Protein AF-A0A951FYP5-F1 (afdb_monomer_lite)

pLDDT: mean 89.01, std 6.62, range [58.97, 94.06]

Structure (mmCIF, N/CA/C/O backbone):
data_AF-A0A951FYP5-F1
#
_entry.id   AF-A0A951FYP5-F1
#
loop_
_atom_site.group_PDB
_atom_site.id
_atom_site.type_symbol
_atom_site.label_atom_id
_atom_site.label_alt_id
_atom_site.label_comp_id
_atom_site.label_asym_id
_atom_site.label_entity_id
_atom_site.label_seq_id
_atom_site.pdbx_PDB_ins_code
_atom_site.Cartn_x
_atom_site.Cartn_y
_atom_site.Cartn_z
_atom_site.occupancy
_atom_site.B_iso_or_equiv
_atom_site.auth_seq_id
_atom_site.auth_comp_id
_atom_site.auth_asym_id
_atom_site.auth_atom_id
_atom_site.pdbx_PDB_model_num
ATOM 1 N N . MET A 1 1 ? 10.759 -15.271 -5.391 1.00 58.97 1 MET A N 1
ATOM 2 C CA . MET A 1 1 ? 9.450 -14.796 -5.900 1.00 58.97 1 MET A CA 1
ATOM 3 C C . MET A 1 1 ? 9.546 -13.436 -6.593 1.00 58.97 1 MET A C 1
ATOM 5 O O . MET A 1 1 ? 9.267 -13.381 -7.779 1.00 58.97 1 MET A O 1
ATOM 9 N N . MET A 1 2 ? 10.009 -12.364 -5.932 1.00 68.94 2 MET A N 1
ATOM 10 C CA . MET A 1 2 ? 9.987 -11.006 -6.520 1.00 68.94 2 MET A CA 1
ATOM 11 C C . MET A 1 2 ? 10.794 -10.828 -7.821 1.00 68.94 2 MET A C 1
ATOM 13 O O . MET A 1 2 ? 10.395 -10.034 -8.657 1.00 68.94 2 MET A O 1
ATOM 17 N N . ARG A 1 3 ? 11.879 -11.591 -8.031 1.00 68.81 3 ARG A N 1
ATOM 18 C CA . ARG A 1 3 ? 12.730 -11.511 -9.238 1.00 68.81 3 ARG A CA 1
ATOM 19 C C . ARG A 1 3 ? 12.063 -12.063 -10.516 1.00 68.81 3 ARG A C 1
ATOM 21 O O . ARG A 1 3 ? 12.552 -11.806 -11.604 1.00 68.81 3 ARG A O 1
ATOM 28 N N . ARG A 1 4 ? 10.966 -12.830 -10.390 1.00 78.56 4 ARG A N 1
ATOM 29 C CA . ARG A 1 4 ? 10.173 -13.327 -11.537 1.00 78.56 4 ARG A CA 1
ATOM 30 C C . ARG A 1 4 ? 9.055 -12.377 -11.958 1.00 78.56 4 ARG A C 1
ATOM 32 O O . ARG A 1 4 ? 8.542 -12.510 -13.062 1.00 78.56 4 ARG A O 1
ATOM 39 N N . ALA A 1 5 ? 8.662 -11.450 -11.089 1.00 76.19 5 ALA A N 1
ATOM 40 C CA . ALA A 1 5 ? 7.746 -10.392 -11.469 1.00 76.19 5 ALA A CA 1
ATOM 41 C C . ALA A 1 5 ? 8.550 -9.398 -12.318 1.00 76.19 5 ALA A C 1
ATOM 43 O O . ALA A 1 5 ? 9.312 -8.611 -11.769 1.00 76.19 5 ALA A O 1
ATOM 44 N N . GLY A 1 6 ? 8.473 -9.527 -13.646 1.00 81.62 6 GLY A N 1
ATOM 45 C CA . GLY A 1 6 ? 9.207 -8.653 -14.567 1.00 81.62 6 GLY A CA 1
ATOM 46 C C . GLY A 1 6 ? 8.806 -7.182 -14.421 1.00 81.62 6 GLY A C 1
ATOM 47 O O . GLY A 1 6 ? 7.759 -6.869 -13.858 1.00 81.62 6 GLY A O 1
ATOM 48 N N . ASP A 1 7 ? 9.591 -6.270 -14.989 1.00 89.19 7 ASP A N 1
ATOM 49 C CA . ASP A 1 7 ? 9.451 -4.819 -14.750 1.00 89.19 7 ASP A CA 1
ATOM 50 C C . ASP A 1 7 ? 8.306 -4.149 -15.535 1.00 89.19 7 ASP A C 1
ATOM 52 O O . ASP A 1 7 ? 8.180 -2.928 -15.600 1.00 89.19 7 ASP A O 1
ATOM 56 N N . ARG A 1 8 ? 7.425 -4.954 -16.137 1.00 93.06 8 ARG A N 1
ATOM 57 C CA . ARG A 1 8 ? 6.190 -4.479 -16.771 1.00 93.06 8 ARG A CA 1
ATOM 58 C C . ARG A 1 8 ? 5.188 -4.062 -15.682 1.00 93.06 8 ARG A C 1
ATOM 60 O O . ARG A 1 8 ? 5.225 -4.623 -14.585 1.00 93.06 8 ARG A O 1
ATOM 67 N N . PRO A 1 9 ? 4.217 -3.177 -15.981 1.00 92.00 9 PRO A N 1
ATOM 68 C CA . PRO A 1 9 ? 3.251 -2.692 -14.989 1.00 92.00 9 PRO A CA 1
ATOM 69 C C . PRO A 1 9 ? 2.550 -3.802 -14.190 1.00 92.00 9 PRO A C 1
ATOM 71 O O . PRO A 1 9 ? 2.370 -3.679 -12.982 1.00 92.00 9 PRO A O 1
ATOM 74 N N . ALA A 1 10 ? 2.216 -4.923 -14.837 1.00 90.06 10 ALA A N 1
ATOM 75 C CA . ALA A 1 10 ? 1.619 -6.078 -14.169 1.00 90.06 10 ALA A CA 1
ATOM 76 C C . ALA A 1 10 ? 2.551 -6.711 -13.118 1.00 90.06 10 ALA A C 1
ATOM 78 O O . ALA A 1 10 ? 2.110 -7.001 -12.009 1.00 90.06 10 ALA A O 1
ATOM 79 N N . GLY A 1 11 ? 3.841 -6.882 -13.427 1.00 92.44 11 GLY A N 1
ATOM 80 C CA . GLY A 1 11 ? 4.805 -7.453 -12.487 1.00 92.44 11 GLY A CA 1
ATOM 81 C C . GLY A 1 11 ? 5.128 -6.501 -11.336 1.00 92.44 11 GLY A C 1
ATOM 82 O O . GLY A 1 11 ? 5.147 -6.927 -10.179 1.00 92.44 11 GLY A O 1
ATOM 83 N N . LEU A 1 12 ? 5.252 -5.199 -11.616 1.00 92.12 12 LEU A N 1
ATOM 84 C CA . LEU A 1 12 ? 5.373 -4.173 -10.575 1.00 92.12 12 LEU A CA 1
ATOM 85 C C . LEU A 1 12 ? 4.156 -4.176 -9.641 1.00 92.12 12 LEU A C 1
ATOM 87 O O . LEU A 1 12 ? 4.325 -4.154 -8.422 1.00 92.12 12 LEU A O 1
ATOM 91 N N . ARG A 1 13 ? 2.939 -4.303 -10.187 1.00 91.00 13 ARG A N 1
ATOM 92 C CA . ARG A 1 13 ? 1.702 -4.398 -9.397 1.00 91.00 13 ARG A CA 1
ATOM 93 C C . ARG A 1 13 ? 1.673 -5.645 -8.519 1.00 91.00 13 ARG A C 1
ATOM 95 O O . ARG A 1 13 ? 1.332 -5.546 -7.344 1.00 91.00 13 ARG A O 1
ATOM 102 N N . THR A 1 14 ? 2.060 -6.807 -9.043 1.00 92.38 14 THR A N 1
ATOM 103 C CA . THR A 1 14 ? 2.153 -8.041 -8.246 1.00 92.38 14 THR A CA 1
ATOM 104 C C . THR A 1 14 ? 3.181 -7.902 -7.127 1.00 92.38 14 THR A C 1
ATOM 106 O O . THR A 1 14 ? 2.920 -8.300 -5.991 1.00 92.38 14 THR A O 1
ATOM 109 N N . ARG A 1 15 ? 4.340 -7.306 -7.417 1.00 92.25 15 ARG A N 1
ATOM 110 C CA . ARG A 1 15 ? 5.389 -7.078 -6.420 1.00 92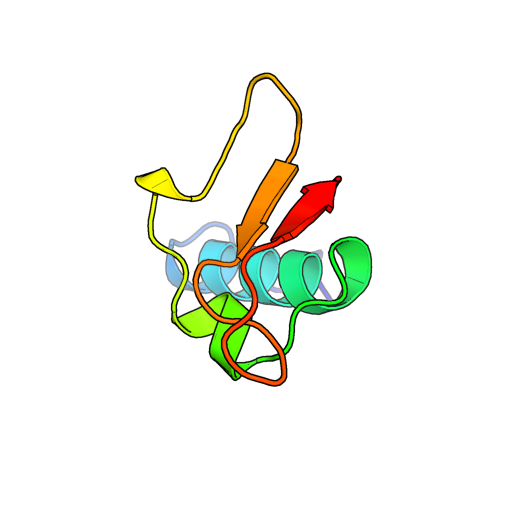.25 15 ARG A CA 1
ATOM 111 C C . ARG A 1 15 ? 4.923 -6.111 -5.332 1.00 92.25 15 ARG A C 1
ATOM 113 O O . ARG A 1 15 ? 5.103 -6.414 -4.155 1.00 92.25 15 ARG A O 1
ATOM 120 N N . ALA A 1 16 ? 4.279 -5.011 -5.716 1.00 91.50 16 ALA A N 1
ATOM 121 C CA . ALA A 1 16 ? 3.684 -4.052 -4.791 1.00 91.50 16 ALA A CA 1
ATOM 122 C C . ALA A 1 16 ? 2.619 -4.715 -3.907 1.00 91.50 16 ALA A C 1
ATOM 124 O O . ALA A 1 16 ? 2.660 -4.563 -2.691 1.00 91.50 16 ALA A O 1
ATOM 125 N N . LEU A 1 17 ? 1.728 -5.526 -4.488 1.00 92.94 17 LEU A N 1
ATOM 126 C CA . LEU A 1 17 ? 0.695 -6.239 -3.734 1.00 92.94 17 LEU A CA 1
ATOM 127 C C . LEU A 1 17 ? 1.303 -7.173 -2.679 1.00 92.94 17 LEU A C 1
ATOM 129 O O . LEU A 1 17 ? 0.868 -7.165 -1.532 1.00 92.94 17 LEU A O 1
ATOM 133 N N . ILE A 1 18 ? 2.341 -7.935 -3.033 1.00 92.94 18 ILE A N 1
ATOM 134 C CA . ILE A 1 18 ? 3.039 -8.810 -2.079 1.00 92.94 18 ILE A CA 1
ATOM 135 C C . ILE A 1 18 ?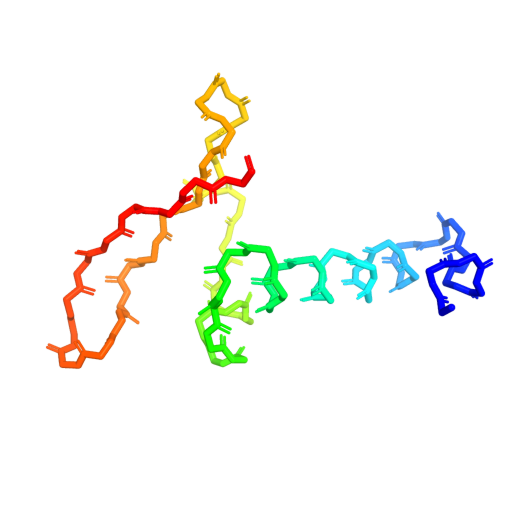 3.667 -7.993 -0.942 1.00 92.94 18 ILE A C 1
ATOM 137 O O . ILE A 1 18 ? 3.548 -8.379 0.219 1.00 92.94 18 ILE A O 1
ATOM 141 N N . ILE A 1 19 ? 4.313 -6.865 -1.256 1.00 92.62 19 ILE A N 1
ATOM 142 C CA . ILE A 1 19 ? 4.922 -5.986 -0.246 1.00 92.62 19 ILE A CA 1
ATOM 143 C C . ILE A 1 19 ? 3.852 -5.425 0.695 1.00 92.62 19 ILE A C 1
ATOM 145 O O . ILE A 1 19 ? 4.034 -5.474 1.906 1.00 92.62 19 ILE A O 1
ATOM 149 N N . LEU A 1 20 ? 2.723 -4.956 0.168 1.00 92.69 20 LEU A N 1
ATOM 150 C CA . LEU A 1 20 ? 1.619 -4.407 0.958 1.00 92.69 20 LEU A CA 1
ATOM 151 C C . LEU A 1 20 ? 1.018 -5.444 1.920 1.00 92.69 20 LEU A C 1
ATOM 153 O O . LEU A 1 20 ? 0.752 -5.136 3.081 1.00 92.69 20 LEU A O 1
ATOM 157 N N . LEU A 1 21 ? 0.850 -6.688 1.467 1.00 93.19 21 LEU A N 1
ATOM 158 C CA . LEU A 1 21 ? 0.351 -7.779 2.309 1.00 93.19 21 LEU A CA 1
ATOM 159 C C . LEU A 1 21 ? 1.354 -8.173 3.401 1.00 93.19 21 LEU A C 1
ATOM 161 O O . LEU A 1 21 ? 0.969 -8.367 4.550 1.00 93.19 21 LEU A O 1
ATOM 165 N N . TRP A 1 22 ? 2.636 -8.302 3.050 1.00 92.56 22 TRP A N 1
ATOM 166 C 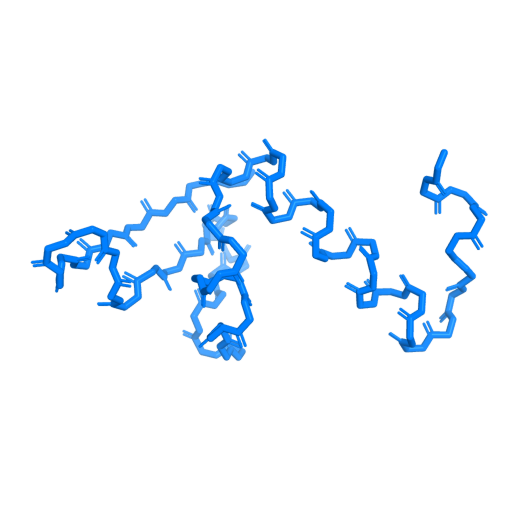CA . TRP A 1 22 ? 3.660 -8.809 3.966 1.00 92.56 22 TRP A CA 1
ATOM 167 C C . TRP A 1 22 ? 4.205 -7.741 4.918 1.00 92.56 22 TRP A C 1
ATOM 169 O O . TRP A 1 22 ? 4.310 -7.981 6.117 1.00 92.56 22 TRP A O 1
ATOM 179 N N . ARG A 1 23 ? 4.559 -6.566 4.393 1.00 90.19 23 ARG A N 1
ATOM 180 C CA . ARG A 1 23 ? 5.275 -5.518 5.128 1.00 90.19 23 ARG A CA 1
ATOM 181 C C . ARG A 1 23 ? 4.332 -4.597 5.892 1.00 90.19 23 ARG A C 1
ATOM 183 O O . ARG A 1 23 ? 4.574 -4.321 7.058 1.00 90.19 23 ARG A O 1
ATOM 190 N N . ALA A 1 24 ? 3.234 -4.190 5.257 1.00 89.56 24 ALA A N 1
ATOM 191 C CA . ALA A 1 24 ? 2.202 -3.372 5.893 1.00 89.56 24 ALA A CA 1
ATOM 192 C C . ALA A 1 24 ? 1.087 -4.215 6.548 1.00 89.56 24 ALA A C 1
ATOM 194 O O . ALA A 1 24 ? 0.154 -3.666 7.129 1.00 89.56 24 ALA A O 1
ATOM 195 N N . GLY A 1 25 ? 1.126 -5.550 6.452 1.00 90.94 25 GLY A N 1
ATOM 196 C CA . GLY A 1 25 ? 0.109 -6.413 7.070 1.00 90.94 25 GLY A CA 1
ATOM 197 C C . GLY A 1 25 ? -1.320 -6.098 6.609 1.00 90.94 25 GLY A C 1
ATOM 198 O O . GLY A 1 25 ? -2.279 -6.268 7.372 1.00 90.94 25 GLY A O 1
ATOM 199 N N . LEU A 1 26 ? -1.469 -5.569 5.390 1.00 92.75 26 LEU A N 1
ATOM 200 C CA . LEU A 1 26 ? -2.766 -5.208 4.834 1.00 92.75 26 LEU A CA 1
ATOM 201 C C . LEU A 1 26 ? -3.568 -6.466 4.537 1.00 92.75 26 LEU A C 1
ATOM 203 O O . LEU A 1 26 ? -3.037 -7.489 4.105 1.00 92.75 26 LEU A O 1
ATOM 207 N N . ARG A 1 27 ? -4.886 -6.380 4.700 1.00 92.31 27 ARG A N 1
ATOM 208 C CA . ARG A 1 27 ? -5.765 -7.399 4.117 1.00 92.31 27 ARG A CA 1
ATOM 209 C C . ARG A 1 27 ? -5.807 -7.239 2.607 1.00 92.31 27 ARG A C 1
ATOM 211 O O . ARG A 1 27 ? -5.706 -6.125 2.103 1.00 92.31 27 ARG A O 1
ATOM 218 N N . ILE A 1 28 ? -6.075 -8.327 1.888 1.00 92.38 28 ILE A N 1
ATOM 219 C CA . ILE A 1 28 ? -6.201 -8.284 0.425 1.00 92.38 28 ILE A CA 1
ATOM 220 C C . ILE A 1 28 ? -7.243 -7.261 -0.045 1.00 92.38 28 ILE A C 1
ATOM 222 O O . ILE A 1 28 ? -6.977 -6.501 -0.968 1.00 92.38 28 ILE A O 1
ATOM 226 N N . SER A 1 29 ? -8.376 -7.149 0.654 1.00 91.88 29 SER A N 1
ATOM 227 C CA . SER A 1 29 ? -9.401 -6.137 0.376 1.00 91.88 29 SER A CA 1
ATOM 228 C C . SER A 1 29 ? -8.922 -4.707 0.639 1.00 91.88 29 SER A C 1
ATOM 230 O O . SER A 1 29 ? -9.301 -3.797 -0.083 1.00 91.88 29 SER A O 1
ATOM 232 N N . GLU A 1 30 ? -8.094 -4.503 1.668 1.00 93.06 30 GLU A N 1
ATOM 233 C CA . GLU A 1 30 ? -7.531 -3.191 2.002 1.00 93.06 30 GLU A CA 1
ATOM 234 C C . GLU A 1 30 ? -6.510 -2.779 0.932 1.00 93.06 30 GLU A C 1
ATOM 236 O O . GLU A 1 30 ? -6.587 -1.668 0.425 1.00 93.06 30 GLU A O 1
ATOM 241 N N . ALA A 1 31 ? -5.621 -3.692 0.522 1.00 93.44 31 ALA A N 1
ATOM 242 C CA . ALA A 1 31 ? -4.608 -3.435 -0.501 1.00 93.44 31 ALA A CA 1
ATOM 243 C C . ALA A 1 31 ? -5.204 -3.181 -1.897 1.00 93.44 31 ALA A C 1
ATOM 245 O O . ALA A 1 31 ? -4.719 -2.318 -2.623 1.00 93.44 31 ALA A O 1
ATOM 246 N N . LEU A 1 32 ? -6.262 -3.906 -2.277 1.00 92.81 32 LEU A N 1
ATOM 247 C CA . LEU A 1 32 ? -6.950 -3.706 -3.560 1.00 92.81 32 LEU A CA 1
ATOM 248 C C . LEU A 1 32 ? -7.774 -2.411 -3.612 1.00 92.81 32 LEU A C 1
ATOM 250 O O . LEU A 1 32 ? -8.083 -1.945 -4.705 1.00 92.81 32 LEU A O 1
ATOM 254 N N . ALA A 1 33 ? -8.121 -1.845 -2.455 1.00 92.19 33 ALA A N 1
ATOM 255 C CA . ALA A 1 33 ? -8.867 -0.595 -2.339 1.00 92.19 33 ALA A CA 1
ATOM 256 C C . ALA A 1 33 ? -7.970 0.653 -2.238 1.00 92.19 33 ALA A C 1
ATOM 258 O O . ALA A 1 33 ? -8.502 1.758 -2.144 1.00 92.19 33 ALA A O 1
ATOM 259 N N . LEU A 1 34 ? -6.639 0.495 -2.228 1.00 91.44 34 LEU A N 1
ATOM 260 C CA . LEU A 1 34 ? -5.709 1.622 -2.168 1.00 91.44 34 LEU A CA 1
ATOM 261 C C . LEU A 1 34 ? -5.710 2.418 -3.472 1.00 91.44 34 LEU A C 1
ATOM 263 O O . LEU A 1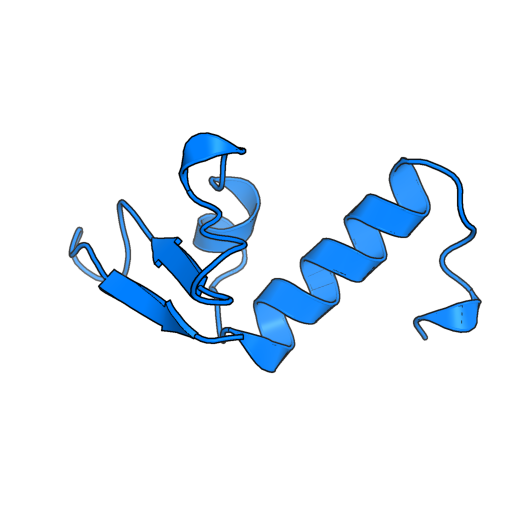 34 ? -5.560 1.854 -4.559 1.00 91.44 34 LEU A O 1
ATOM 267 N N . GLY A 1 35 ? -5.805 3.738 -3.339 1.00 91.25 35 GLY A N 1
ATOM 268 C CA . GLY A 1 35 ? -5.484 4.693 -4.395 1.00 91.25 35 GLY A CA 1
ATOM 269 C C . GLY A 1 35 ? -4.127 5.362 -4.172 1.00 91.25 35 GLY A C 1
ATOM 270 O O . GLY A 1 35 ? -3.534 5.269 -3.099 1.00 91.25 35 GLY A O 1
ATOM 271 N N . GLU A 1 36 ? -3.649 6.108 -5.168 1.00 89.38 36 GLU A N 1
ATOM 272 C CA . GLU A 1 36 ? -2.383 6.856 -5.074 1.00 89.38 36 GLU A CA 1
ATOM 273 C C . GLU A 1 36 ? -2.380 7.860 -3.912 1.00 89.38 36 GLU A C 1
ATOM 275 O O . GLU A 1 36 ? -1.388 7.983 -3.202 1.00 89.38 36 GLU A O 1
ATOM 280 N N . SER A 1 37 ? -3.523 8.502 -3.640 1.00 92.50 37 SER A N 1
ATOM 281 C CA . SER A 1 37 ? -3.689 9.451 -2.526 1.00 92.50 37 SER A CA 1
ATOM 282 C C . SER A 1 37 ? -3.557 8.828 -1.132 1.00 92.50 37 SER A C 1
ATOM 284 O O . SER A 1 37 ? -3.532 9.548 -0.136 1.00 92.50 37 SER A O 1
ATOM 286 N N . ASP A 1 38 ? -3.558 7.498 -1.045 1.00 92.75 38 ASP A N 1
ATOM 287 C CA . ASP A 1 38 ? -3.404 6.773 0.215 1.00 92.75 38 ASP A CA 1
ATOM 288 C C . ASP A 1 38 ? -1.937 6.486 0.539 1.00 92.75 38 ASP A C 1
ATOM 290 O O . ASP A 1 38 ? -1.626 6.067 1.653 1.00 92.75 38 ASP A O 1
ATOM 294 N N . LEU A 1 39 ? -1.028 6.713 -0.410 1.00 91.75 39 LEU A N 1
ATOM 295 C CA . LEU A 1 39 ? 0.402 6.525 -0.227 1.00 91.75 39 LEU A CA 1
ATOM 296 C C . LEU A 1 39 ? 1.033 7.824 0.271 1.00 91.75 39 LEU A C 1
ATOM 298 O O . LEU A 1 39 ? 0.881 8.881 -0.338 1.00 91.75 39 LEU A O 1
ATOM 302 N N . ASN A 1 40 ? 1.792 7.741 1.359 1.00 93.25 40 ASN A N 1
ATOM 303 C CA . ASN A 1 40 ? 2.618 8.835 1.843 1.00 93.25 40 ASN A CA 1
ATOM 304 C C . ASN A 1 40 ? 4.100 8.483 1.645 1.00 93.25 40 ASN A C 1
ATOM 306 O O . ASN A 1 40 ? 4.707 7.857 2.519 1.00 93.25 40 ASN A O 1
ATOM 310 N N . PRO A 1 41 ? 4.704 8.879 0.512 1.00 89.12 41 PRO A N 1
ATOM 311 C CA . PRO A 1 41 ? 6.093 8.547 0.216 1.00 89.12 41 PRO A CA 1
ATOM 312 C C . PRO A 1 41 ? 7.084 9.248 1.152 1.00 89.12 41 PRO A C 1
ATOM 314 O O . PRO A 1 41 ? 8.150 8.703 1.410 1.00 89.12 41 PRO A O 1
ATOM 317 N N . VAL A 1 42 ? 6.730 10.415 1.705 1.00 92.62 42 VAL A N 1
ATOM 318 C CA . VAL A 1 42 ? 7.595 11.165 2.634 1.00 92.62 42 VAL A CA 1
ATOM 319 C C . VAL A 1 42 ? 7.733 10.429 3.964 1.00 92.62 42 VAL A C 1
ATOM 321 O O . VAL A 1 42 ? 8.819 10.360 4.530 1.00 92.62 42 VAL A O 1
ATOM 324 N N . ARG A 1 43 ? 6.629 9.867 4.467 1.00 88.56 43 ARG A N 1
ATOM 325 C CA . ARG A 1 43 ? 6.602 9.125 5.737 1.00 88.56 43 ARG A CA 1
ATOM 326 C C . ARG A 1 43 ? 6.848 7.627 5.568 1.00 88.56 43 ARG A C 1
ATOM 328 O O . ARG A 1 43 ? 6.961 6.930 6.570 1.00 88.56 43 ARG A O 1
ATOM 335 N N . GLY A 1 44 ? 6.889 7.134 4.329 1.00 91.00 44 GLY A N 1
ATOM 336 C CA . GLY A 1 44 ? 6.941 5.704 4.042 1.00 91.00 44 GLY A CA 1
ATOM 337 C C . GLY A 1 44 ? 5.722 4.970 4.598 1.00 91.00 44 GLY A C 1
ATOM 338 O O . GLY A 1 44 ? 5.864 3.902 5.178 1.00 91.00 44 GLY A O 1
ATOM 339 N N . SER A 1 45 ? 4.526 5.551 4.490 1.00 92.94 45 SER A N 1
ATOM 340 C CA . SER A 1 45 ? 3.315 4.995 5.097 1.00 92.94 45 SER A CA 1
ATOM 341 C C . SER A 1 45 ? 2.155 4.879 4.112 1.00 92.94 45 SER A C 1
ATOM 343 O O . SER A 1 45 ? 2.129 5.501 3.049 1.00 92.94 45 SER A O 1
ATOM 345 N N . VAL A 1 46 ? 1.188 4.039 4.470 1.00 93.25 46 VAL A N 1
ATOM 346 C CA . VAL A 1 46 ? -0.034 3.780 3.712 1.00 93.25 46 VAL A CA 1
ATOM 347 C C . VAL A 1 46 ? -1.241 4.052 4.594 1.00 93.25 46 VAL A C 1
ATOM 349 O O . VAL A 1 46 ? -1.344 3.551 5.717 1.00 93.25 46 VAL A O 1
ATOM 352 N N . LEU A 1 47 ? -2.190 4.817 4.070 1.00 94.06 47 LEU A N 1
ATOM 353 C CA . LEU A 1 47 ? -3.446 5.107 4.729 1.00 94.06 47 LEU A CA 1
ATOM 354 C C . LEU A 1 47 ? -4.516 4.074 4.367 1.00 94.06 47 LEU A C 1
ATOM 356 O O . LEU A 1 47 ? -5.022 4.021 3.252 1.00 94.06 47 LEU A O 1
ATOM 360 N N . VAL A 1 48 ? -4.968 3.318 5.362 1.00 92.31 48 VAL A N 1
ATOM 361 C CA . VAL A 1 48 ? -6.130 2.437 5.231 1.00 92.31 48 VAL A CA 1
ATOM 362 C C . VAL A 1 48 ? -7.382 3.218 5.603 1.00 92.31 48 VAL A C 1
ATOM 364 O O . VAL A 1 48 ? -7.633 3.482 6.782 1.00 92.31 48 VAL A O 1
ATOM 367 N N . ARG A 1 49 ? -8.192 3.579 4.601 1.00 88.75 49 ARG A N 1
ATOM 368 C CA . ARG A 1 49 ? -9.441 4.335 4.816 1.00 88.75 49 ARG A CA 1
ATOM 369 C C . ARG A 1 49 ? -10.499 3.537 5.575 1.00 88.75 49 ARG A C 1
ATOM 371 O O . ARG A 1 49 ? -11.169 4.098 6.435 1.00 88.75 49 ARG A O 1
ATOM 378 N N . ARG A 1 50 ? -10.641 2.240 5.274 1.00 86.06 50 ARG A N 1
ATOM 379 C CA . ARG A 1 50 ? -11.576 1.327 5.954 1.00 86.06 50 ARG A CA 1
ATOM 380 C C . ARG A 1 50 ? -10.901 0.003 6.290 1.00 86.06 50 ARG A C 1
ATOM 382 O O . ARG A 1 50 ? -10.856 -0.907 5.469 1.00 86.06 50 ARG A O 1
ATOM 389 N N . GLY A 1 51 ? -10.388 -0.095 7.510 1.00 84.31 51 GLY A N 1
ATOM 390 C CA . GLY A 1 51 ? -9.907 -1.346 8.081 1.00 84.31 51 GLY A CA 1
ATOM 391 C C . GLY A 1 51 ? -11.025 -2.147 8.755 1.00 84.31 51 GLY A C 1
ATOM 392 O O . GLY A 1 51 ? -12.219 -1.938 8.520 1.00 84.31 51 GLY A O 1
ATOM 393 N N . LYS A 1 52 ? -10.644 -3.056 9.665 1.00 82.69 52 LYS A N 1
ATOM 394 C CA . LYS A 1 52 ? -11.616 -3.832 10.466 1.00 82.69 52 LYS A CA 1
ATOM 395 C C . LYS A 1 52 ? -12.576 -2.884 11.196 1.00 82.69 52 LYS A C 1
ATOM 397 O O . LYS A 1 52 ? -12.123 -1.951 11.856 1.00 82.69 52 LYS A O 1
ATOM 402 N N . GLY A 1 53 ? -13.879 -3.149 11.108 1.00 83.69 53 GLY A N 1
ATOM 403 C CA . GLY A 1 53 ? -14.897 -2.340 11.785 1.00 83.69 53 GLY A CA 1
ATOM 404 C C . GLY A 1 53 ? -15.012 -0.909 11.250 1.00 83.69 53 GLY A C 1
ATOM 405 O O . GLY A 1 53 ? -15.435 -0.029 11.989 1.00 83.69 53 GLY A O 1
ATOM 406 N N . GLY A 1 54 ? -14.576 -0.655 10.009 1.00 84.25 54 GLY A N 1
ATOM 407 C CA . GLY A 1 54 ? -14.675 0.662 9.370 1.00 84.25 54 GLY A CA 1
ATOM 408 C C . GLY A 1 54 ? -13.680 1.699 9.892 1.00 84.25 54 GLY A C 1
ATOM 409 O O . GLY A 1 54 ? -13.802 2.875 9.565 1.00 84.25 54 GLY A O 1
ATOM 410 N N . ARG A 1 55 ? -12.690 1.290 10.695 1.00 86.94 55 ARG A N 1
ATOM 411 C CA . ARG A 1 55 ? -11.731 2.215 11.310 1.00 86.94 55 ARG A CA 1
ATOM 412 C C . ARG A 1 55 ? -10.622 2.606 10.339 1.00 86.94 55 ARG A C 1
ATOM 414 O O . ARG A 1 55 ? -10.060 1.750 9.653 1.00 86.94 55 ARG A O 1
ATOM 421 N N . ARG A 1 56 ? -10.281 3.893 10.338 1.00 90.94 56 ARG A N 1
ATOM 422 C CA . ARG A 1 56 ? -9.130 4.441 9.618 1.00 90.94 56 ARG A CA 1
ATOM 423 C C . ARG A 1 56 ? -7.846 4.178 10.407 1.00 90.94 56 ARG A C 1
ATOM 425 O O . ARG A 1 56 ? -7.843 4.323 11.628 1.00 90.94 56 ARG A O 1
ATOM 432 N N . ARG A 1 57 ? -6.764 3.812 9.717 1.00 92.19 57 ARG A N 1
ATOM 433 C CA . ARG A 1 57 ? -5.419 3.682 10.308 1.00 92.19 57 ARG A CA 1
ATOM 434 C C . ARG A 1 57 ? -4.329 3.982 9.285 1.00 92.19 57 ARG A C 1
ATOM 436 O O . ARG A 1 57 ? -4.531 3.766 8.095 1.00 92.19 57 ARG A O 1
ATOM 443 N N . GLU A 1 58 ? -3.186 4.450 9.760 1.00 92.69 58 GLU A N 1
ATOM 444 C CA . GLU A 1 58 ? -1.959 4.605 8.976 1.00 92.69 58 GLU A CA 1
ATOM 445 C C . GLU A 1 58 ? -1.012 3.451 9.323 1.00 92.69 58 GLU A C 1
ATOM 447 O O . GLU A 1 58 ? -0.922 3.058 10.488 1.00 92.69 58 GLU A O 1
ATOM 452 N N . VAL A 1 59 ? -0.356 2.876 8.318 1.00 91.75 59 VAL A N 1
ATOM 453 C CA . VAL A 1 59 ? 0.590 1.769 8.487 1.00 91.75 59 VAL A CA 1
ATOM 454 C C . V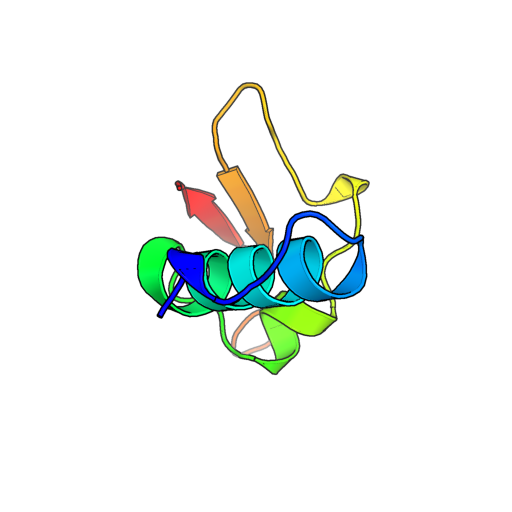AL A 1 59 ? 1.928 2.142 7.862 1.00 91.75 59 VAL A C 1
ATOM 456 O O . VAL A 1 59 ? 1.961 2.547 6.704 1.00 91.75 59 VAL A O 1
ATOM 459 N N . GLY A 1 60 ? 3.019 2.017 8.618 1.00 89.31 60 GLY A N 1
ATOM 460 C CA . GLY A 1 60 ? 4.377 2.228 8.106 1.00 89.31 60 GLY A CA 1
ATOM 461 C C . GLY A 1 60 ? 4.870 1.058 7.246 1.00 89.31 60 GLY A C 1
ATOM 462 O O . GLY A 1 60 ? 4.451 -0.083 7.456 1.00 89.31 60 GLY A O 1
ATOM 463 N N . MET A 1 61 ? 5.754 1.349 6.289 1.00 82.62 61 MET A N 1
ATOM 464 C CA . MET A 1 61 ? 6.445 0.390 5.413 1.00 82.62 61 MET A CA 1
ATOM 465 C C . MET A 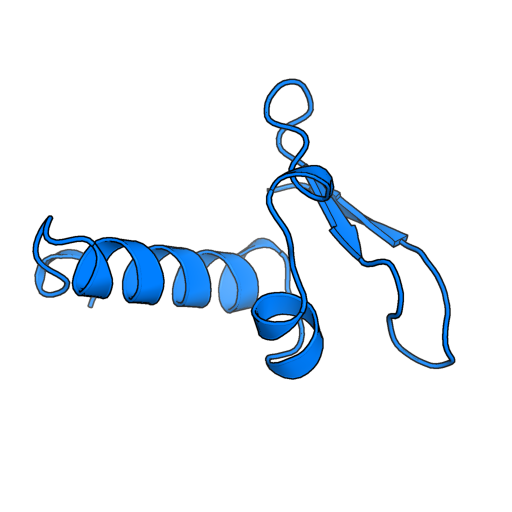1 61 ? 7.959 0.376 5.636 1.00 82.62 61 MET A C 1
ATOM 467 O O . MET A 1 61 ? 8.531 1.427 5.978 1.00 82.62 61 MET A O 1
#

Sequence (61 aa):
MMRRAGDRPAGLRTRALIILLWRAGLRISEALALGESDLNPVRGSVLVRRGKGGRRREVGM

Foldseek 3Di:
DLVPLDPPPRSVLVNQLVCCCPVQVDDNVQSVPDDPVQADPVQQWGWRCQDPPRDIDITHD

Radius of gyration: 11.98 Å; chains: 1; bounding box: 28×26×29 Å

Secondary structure (DSSP, 8-state):
-GGGS-SSHHHHHHHHHHHHHHTS---HHHHHT--GGGEETTTTEEEESS-GGG--EEEE-